Protein AF-A0A2H1WLI5-F1 (afdb_monomer_lite)

InterPro domains:
  IPR004911 Gamma interferon inducible lysosomal thiol reductase GILT [PF03227] (2-67)
  IPR004911 Gamma interferon inducible lysosomal thiol reductase GILT [PTHR13234] (1-67)

Foldseek 3Di:
DEEEDEAWQPDPVRVCCVPPPVVVVCVVPPPNYHYHYQHQHPKDWDQDPNDIDIADPVGDVRVVRRD

Secondary structure (DSSP, 8-state):
-EEEEEE-SS-HHHHHHIIIIIHHHHHHTTTT-EEEEEETTT-EEEEETTEEEEE-TT-HHHHHHH-

Sequence (67 aa):
VKIAVYYESLCPDSKRFITTQLAPVWRDFRGVVKVKMVPYGKSTHDKVNGKWQFQCHHGPDECYGNK

Radius of gyration: 14.22 Å; chains: 1; bounding box: 32×21×39 Å

pLDDT: mean 97.0, std 2.03, range [87.81, 98.75]

Structure (mmCIF, N/CA/C/O backbone):
data_AF-A0A2H1WLI5-F1
#
_entry.id   AF-A0A2H1WLI5-F1
#
loop_
_atom_site.group_PDB
_atom_site.id
_atom_site.type_symbol
_atom_site.label_atom_id
_atom_site.label_alt_id
_atom_site.label_comp_id
_atom_site.label_asym_id
_a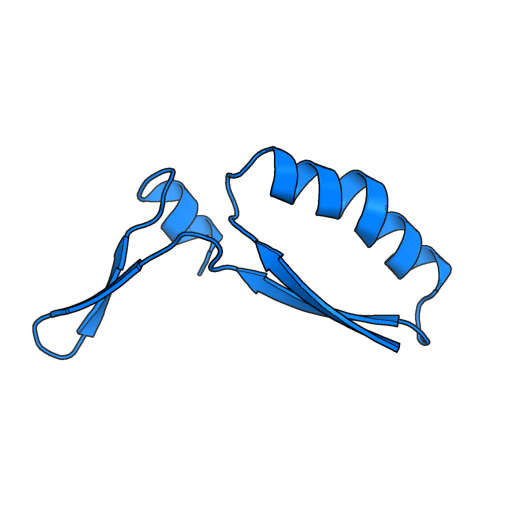tom_site.label_entity_id
_atom_site.label_seq_id
_atom_site.pdbx_PDB_ins_code
_atom_site.Cartn_x
_atom_site.Cartn_y
_atom_site.Cartn_z
_atom_site.occupancy
_atom_site.B_iso_or_equiv
_atom_site.auth_seq_id
_atom_site.auth_comp_id
_atom_site.auth_asym_id
_atom_site.auth_atom_id
_atom_site.pdbx_PDB_model_num
ATOM 1 N N . VAL A 1 1 ? -20.299 -5.043 4.588 1.00 93.69 1 VAL A N 1
ATOM 2 C CA . VAL A 1 1 ? -19.655 -4.016 3.729 1.00 93.69 1 VAL A CA 1
ATOM 3 C C . VAL A 1 1 ? -18.366 -4.576 3.140 1.00 93.69 1 VAL A C 1
ATOM 5 O O . VAL A 1 1 ? -17.682 -5.327 3.829 1.00 93.69 1 VAL A O 1
ATOM 8 N N . LYS A 1 2 ? -18.053 -4.280 1.873 1.00 96.62 2 LYS A N 1
ATOM 9 C CA . LYS A 1 2 ? -16.808 -4.712 1.214 1.00 96.62 2 LYS A CA 1
ATOM 10 C C . LYS A 1 2 ? -15.958 -3.484 0.896 1.00 96.62 2 LYS A C 1
ATOM 12 O O . LYS A 1 2 ? -16.483 -2.534 0.330 1.00 96.62 2 LYS A O 1
ATOM 17 N N . ILE A 1 3 ? -14.678 -3.523 1.250 1.00 96.62 3 ILE A N 1
ATOM 18 C CA . ILE A 1 3 ? -13.710 -2.449 0.999 1.00 96.62 3 ILE A CA 1
ATOM 19 C C . ILE A 1 3 ? -12.522 -3.065 0.264 1.00 96.62 3 ILE A C 1
ATOM 21 O O . ILE A 1 3 ? -12.001 -4.090 0.699 1.00 96.62 3 ILE A O 1
ATOM 25 N N . ALA A 1 4 ? -12.101 -2.460 -0.842 1.00 97.88 4 ALA A N 1
ATOM 26 C CA . ALA A 1 4 ? -10.855 -2.804 -1.517 1.00 97.88 4 ALA A CA 1
ATOM 27 C C . ALA A 1 4 ? -9.870 -1.648 -1.344 1.00 97.88 4 ALA A C 1
ATOM 29 O O . ALA A 1 4 ? -10.227 -0.500 -1.600 1.00 97.88 4 ALA A O 1
ATOM 30 N N . VAL A 1 5 ? -8.655 -1.950 -0.899 1.00 98.12 5 VAL A N 1
ATOM 31 C CA . VAL A 1 5 ? -7.617 -0.952 -0.631 1.00 98.12 5 VAL A CA 1
ATOM 32 C C . VAL A 1 5 ? -6.467 -1.191 -1.590 1.00 98.12 5 VAL A C 1
ATOM 34 O O . VAL A 1 5 ? -5.780 -2.206 -1.492 1.00 98.12 5 VAL A O 1
ATOM 37 N N . TYR A 1 6 ? -6.285 -0.254 -2.515 1.00 98.19 6 TYR A N 1
ATOM 38 C CA . TYR A 1 6 ? -5.157 -0.221 -3.437 1.00 98.19 6 TYR A CA 1
ATOM 39 C C . TYR A 1 6 ? -4.072 0.651 -2.818 1.00 98.19 6 TYR A C 1
ATOM 41 O O . TYR A 1 6 ? -4.327 1.813 -2.509 1.00 98.19 6 TYR A O 1
ATOM 49 N N . TYR A 1 7 ? -2.895 0.081 -2.586 1.00 98.50 7 TYR A N 1
ATOM 50 C CA . TYR A 1 7 ? -1.838 0.740 -1.822 1.00 98.50 7 TYR A CA 1
ATOM 51 C C . TYR A 1 7 ? -0.450 0.370 -2.348 1.00 98.50 7 TYR A C 1
ATOM 53 O O . TYR A 1 7 ? -0.309 -0.574 -3.128 1.00 98.50 7 TYR A O 1
ATOM 61 N N . GLU A 1 8 ? 0.561 1.117 -1.911 1.00 98.50 8 GLU A N 1
ATOM 62 C CA . GLU A 1 8 ? 1.972 0.816 -2.166 1.00 98.50 8 GLU A CA 1
ATOM 63 C C . GLU A 1 8 ? 2.653 0.465 -0.835 1.00 98.50 8 GLU A C 1
ATOM 65 O O . GLU A 1 8 ? 2.429 1.137 0.179 1.00 98.50 8 GLU A O 1
ATOM 70 N N . SER A 1 9 ? 3.471 -0.588 -0.817 1.00 98.12 9 SER A N 1
ATOM 71 C CA . SER A 1 9 ? 4.075 -1.116 0.411 1.00 98.12 9 SER A CA 1
ATOM 72 C C . SER A 1 9 ? 5.026 -0.134 1.099 1.00 98.12 9 SER A C 1
ATOM 74 O O . SER A 1 9 ? 5.133 -0.178 2.328 1.00 98.12 9 SER A O 1
ATOM 76 N N . LEU A 1 10 ? 5.676 0.779 0.360 1.00 98.25 10 LEU A N 1
ATOM 77 C CA . LEU A 1 10 ? 6.590 1.777 0.927 1.00 98.25 10 LEU A CA 1
ATOM 78 C C . LEU A 1 10 ? 5.995 3.180 1.065 1.00 98.25 10 LEU A C 1
ATOM 80 O O . LEU A 1 10 ? 6.530 3.954 1.862 1.00 98.25 10 LEU A O 1
ATOM 84 N N . CYS A 1 11 ? 4.859 3.476 0.428 1.00 98.56 11 CYS A N 1
ATOM 85 C CA . CYS A 1 11 ? 4.186 4.771 0.541 1.00 98.56 11 CYS A CA 1
ATOM 86 C C . CYS A 1 11 ? 3.804 5.103 2.007 1.00 98.56 11 CYS A C 1
ATOM 88 O O . CYS A 1 11 ? 3.013 4.375 2.624 1.00 98.56 11 CYS A O 1
ATOM 90 N N . PRO A 1 12 ? 4.301 6.219 2.581 1.00 98.38 12 PRO A N 1
ATOM 91 C CA . PRO A 1 12 ? 4.009 6.602 3.965 1.00 98.38 12 PRO A CA 1
ATOM 92 C C . PRO A 1 12 ? 2.516 6.804 4.251 1.00 98.38 12 PRO A C 1
ATOM 94 O O . PRO A 1 12 ? 2.029 6.396 5.306 1.00 98.38 12 PRO A O 1
ATOM 97 N N . ASP A 1 13 ? 1.772 7.387 3.310 1.00 98.50 13 ASP A N 1
ATOM 98 C CA . ASP A 1 13 ? 0.335 7.629 3.475 1.00 98.50 13 ASP A CA 1
ATOM 99 C C . ASP A 1 13 ? -0.474 6.330 3.416 1.00 98.50 13 ASP A C 1
ATOM 101 O O . ASP A 1 13 ? -1.393 6.147 4.216 1.00 98.50 13 ASP A O 1
ATOM 105 N N . SER A 1 14 ? -0.084 5.394 2.541 1.00 98.50 14 SER A N 1
ATOM 106 C CA . SER A 1 14 ? -0.655 4.041 2.498 1.00 98.50 14 SER A CA 1
ATOM 107 C C . SER A 1 14 ? -0.483 3.336 3.843 1.00 98.50 14 SER A C 1
ATOM 109 O O . SER A 1 14 ? -1.456 2.852 4.424 1.00 98.50 14 SER A O 1
ATOM 111 N N . LYS A 1 15 ? 0.743 3.342 4.384 1.00 98.44 15 LYS A N 1
ATOM 112 C CA . LYS A 1 15 ? 1.042 2.777 5.706 1.00 98.44 15 LYS A CA 1
ATOM 113 C C . LYS A 1 15 ? 0.195 3.436 6.787 1.00 98.44 15 LYS A C 1
ATOM 115 O O . LYS A 1 15 ? -0.447 2.725 7.555 1.00 98.44 15 LYS A O 1
ATOM 120 N N . ARG A 1 1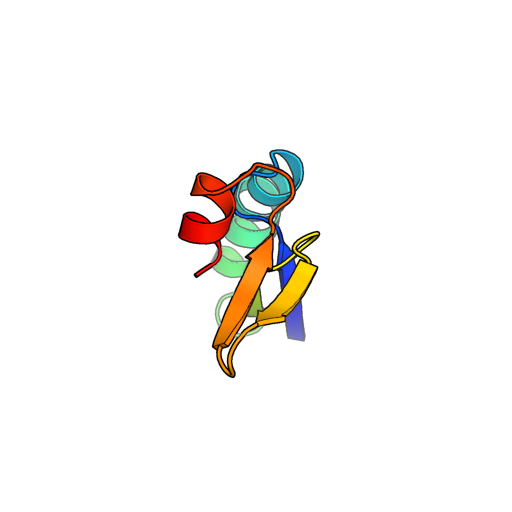6 ? 0.147 4.775 6.820 1.00 98.75 16 ARG A N 1
ATOM 121 C CA . ARG A 1 16 ? -0.625 5.533 7.816 1.00 98.75 16 ARG A CA 1
ATOM 122 C C . ARG A 1 16 ? -2.110 5.192 7.749 1.00 98.75 16 ARG A C 1
ATOM 124 O O . ARG A 1 16 ? -2.695 4.905 8.789 1.00 98.75 16 ARG A O 1
ATOM 131 N N . PHE A 1 17 ? -2.722 5.185 6.567 1.00 98.62 17 PHE A N 1
ATOM 132 C CA . PHE A 1 17 ? -4.132 4.815 6.409 1.00 98.62 17 PHE A CA 1
ATOM 133 C C . PHE A 1 17 ? -4.402 3.399 6.931 1.00 98.62 17 PHE A C 1
ATOM 135 O O . PHE A 1 17 ? -5.318 3.194 7.731 1.00 98.62 17 PHE A O 1
ATOM 142 N N . ILE A 1 18 ? -3.574 2.431 6.531 1.00 98.38 18 ILE A N 1
ATOM 143 C CA . ILE A 1 18 ? -3.754 1.028 6.909 1.00 98.38 18 ILE A CA 1
ATOM 144 C C . ILE A 1 18 ? -3.634 0.850 8.424 1.00 98.38 18 ILE A C 1
ATOM 146 O O . ILE A 1 18 ? -4.497 0.218 9.031 1.00 98.38 18 ILE A O 1
ATOM 150 N N . THR A 1 19 ? -2.599 1.410 9.049 1.00 98.25 19 THR A N 1
ATOM 151 C CA . THR A 1 19 ? -2.313 1.165 10.469 1.00 98.25 19 THR A CA 1
ATOM 152 C C . THR A 1 19 ? -3.185 1.989 11.407 1.00 98.25 19 THR A C 1
ATOM 154 O O . THR A 1 19 ? -3.602 1.477 12.443 1.00 98.25 19 THR A O 1
ATOM 157 N N . THR A 1 20 ? -3.480 3.243 11.060 1.00 98.50 20 THR A N 1
ATOM 158 C CA . THR A 1 20 ? -4.148 4.179 11.982 1.00 98.50 20 THR A CA 1
ATOM 159 C C . THR A 1 20 ? -5.654 4.280 11.778 1.00 98.50 20 THR A C 1
ATOM 161 O O . THR A 1 20 ? -6.357 4.652 12.712 1.00 98.50 20 THR A O 1
ATOM 164 N N . GLN A 1 21 ? -6.167 3.938 10.591 1.00 97.75 21 GLN A N 1
ATOM 165 C CA . GLN A 1 21 ? -7.593 4.076 10.273 1.00 97.75 21 GLN A CA 1
ATOM 166 C C . GLN A 1 21 ? -8.23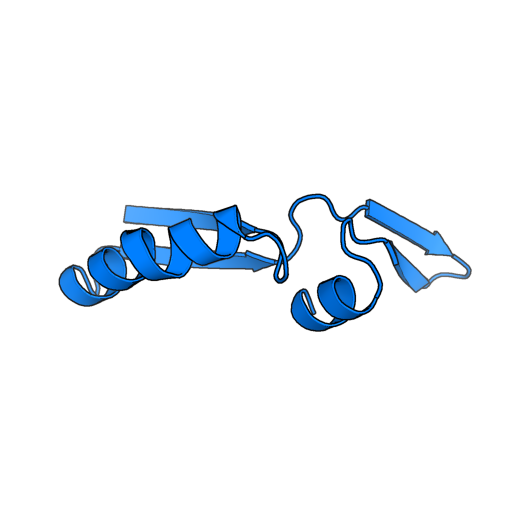1 2.723 9.961 1.00 97.75 21 GLN A C 1
ATOM 168 O O . GLN A 1 21 ? -9.194 2.323 10.612 1.00 97.75 21 GLN A O 1
ATOM 173 N N . LEU A 1 22 ? -7.681 1.979 9.000 1.00 97.69 22 LEU A N 1
ATOM 174 C CA . LEU A 1 22 ? -8.306 0.742 8.533 1.00 97.69 22 LEU A CA 1
ATOM 175 C C . LEU A 1 22 ? -8.198 -0.401 9.545 1.00 97.69 22 LEU A C 1
ATOM 177 O O . LEU A 1 22 ? -9.191 -1.080 9.796 1.00 97.69 22 LEU A O 1
ATOM 181 N N . ALA A 1 23 ? -7.013 -0.640 10.112 1.00 97.44 23 ALA A N 1
ATOM 182 C CA . ALA A 1 23 ? -6.790 -1.760 11.023 1.00 97.44 23 ALA A CA 1
ATOM 183 C C . ALA A 1 23 ? -7.658 -1.686 12.298 1.00 97.44 23 ALA A C 1
ATOM 185 O O . ALA A 1 23 ? -8.265 -2.709 12.631 1.00 97.44 23 ALA A O 1
ATOM 186 N N . PRO A 1 24 ? -7.810 -0.526 12.975 1.00 97.75 24 PRO A N 1
ATOM 187 C CA . PRO A 1 24 ? -8.745 -0.393 14.093 1.00 97.75 24 PRO A CA 1
ATOM 188 C C . PRO A 1 24 ? -10.195 -0.681 13.686 1.00 97.75 24 PRO A C 1
ATOM 190 O O . PRO A 1 24 ? -10.850 -1.508 14.314 1.00 97.75 24 PRO A O 1
ATOM 193 N N . VAL A 1 25 ? -10.672 -0.096 12.580 1.00 96.62 25 VAL A N 1
ATOM 194 C CA . VAL A 1 25 ? -12.044 -0.321 12.088 1.00 96.62 25 VAL A CA 1
ATOM 195 C C . VAL A 1 25 ? -12.274 -1.793 11.753 1.00 96.62 25 VAL A C 1
ATOM 197 O O . VAL A 1 25 ? -13.288 -2.373 12.135 1.00 96.62 25 VAL A O 1
ATOM 200 N N . TRP A 1 26 ? -11.332 -2.436 11.065 1.00 96.94 26 TRP A N 1
ATOM 201 C CA . TRP A 1 26 ? -11.462 -3.853 10.751 1.00 96.94 26 TRP A CA 1
ATOM 202 C C . TRP A 1 26 ? -11.497 -4.711 12.016 1.00 96.94 26 TRP A C 1
ATOM 204 O O . TRP A 1 26 ? -12.304 -5.634 12.087 1.00 96.94 26 TRP A O 1
ATOM 214 N N . ARG A 1 27 ? -10.663 -4.394 13.017 1.00 95.94 27 ARG A N 1
ATOM 215 C CA . ARG A 1 27 ? -10.605 -5.097 14.305 1.00 95.94 27 ARG A CA 1
ATOM 216 C C . ARG A 1 27 ? -11.914 -4.979 15.085 1.00 95.94 27 ARG A C 1
ATOM 218 O O . ARG A 1 27 ? -12.343 -5.989 15.650 1.00 95.94 27 ARG A O 1
ATOM 225 N N . ASP A 1 28 ? -12.503 -3.789 15.117 1.00 97.19 28 ASP A N 1
ATOM 226 C CA . ASP A 1 28 ? -13.686 -3.471 15.921 1.00 97.19 2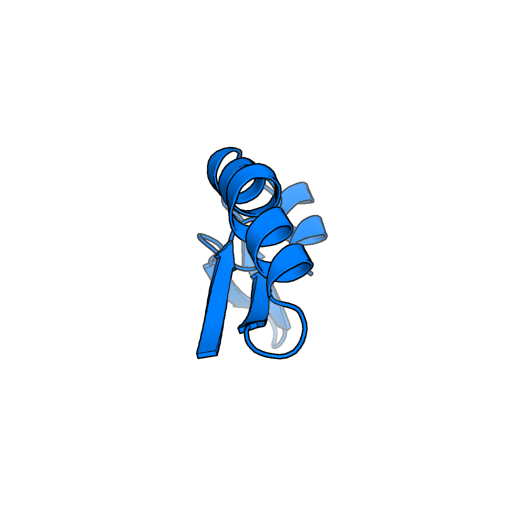8 ASP A CA 1
ATOM 227 C C . ASP A 1 28 ? -14.984 -3.964 15.244 1.00 97.19 28 ASP A C 1
ATOM 229 O O . ASP A 1 28 ? -15.928 -4.355 15.923 1.00 97.19 28 ASP A O 1
ATOM 233 N N . PHE A 1 29 ? -15.006 -4.055 13.906 1.00 95.88 29 PHE A N 1
ATOM 234 C CA . PHE A 1 29 ? -16.157 -4.515 13.110 1.00 95.88 29 PHE A CA 1
ATOM 235 C C . PHE A 1 29 ? -15.904 -5.849 12.382 1.00 95.88 29 PHE A C 1
ATOM 237 O O . PHE A 1 29 ? -16.412 -6.086 11.270 1.00 95.88 29 PHE A O 1
ATOM 244 N N . ARG A 1 30 ? -15.112 -6.738 13.001 1.00 87.81 30 ARG A N 1
ATOM 245 C CA . ARG A 1 30 ? -14.817 -8.078 12.466 1.00 87.81 30 ARG A CA 1
ATOM 246 C C . ARG A 1 30 ? -16.118 -8.821 12.136 1.00 87.81 30 ARG A C 1
ATOM 248 O O . ARG A 1 30 ? -17.030 -8.897 12.947 1.00 87.81 30 ARG A O 1
ATOM 255 N N . GLY A 1 31 ? -16.206 -9.358 10.917 1.00 90.19 31 GLY A N 1
ATOM 256 C CA . GLY A 1 31 ? -17.374 -10.101 10.416 1.00 90.19 31 GLY A CA 1
ATOM 257 C C . GLY A 1 31 ? -18.349 -9.278 9.565 1.00 90.19 31 GLY A C 1
ATOM 258 O O . GLY A 1 31 ? -18.974 -9.830 8.659 1.00 90.19 31 GLY A O 1
ATOM 259 N N . VAL A 1 32 ? -18.414 -7.956 9.759 1.00 96.44 32 VAL A N 1
ATOM 260 C CA . VAL A 1 32 ? -19.279 -7.059 8.965 1.00 96.44 32 VAL A CA 1
ATOM 261 C C . VAL A 1 32 ? -18.490 -6.365 7.855 1.00 96.44 32 VAL A C 1
ATOM 263 O O . VAL A 1 32 ? -19.001 -6.179 6.742 1.00 96.44 32 VAL A O 1
ATOM 266 N N . VAL A 1 33 ? -17.230 -6.014 8.126 1.00 96.19 33 VAL A N 1
ATOM 267 C CA . VAL A 1 33 ? -16.321 -5.387 7.159 1.00 96.19 33 VAL A CA 1
ATOM 268 C C . VAL A 1 33 ? -15.405 -6.446 6.546 1.00 96.19 33 VAL A C 1
ATOM 270 O O . VAL A 1 33 ? -14.580 -7.057 7.223 1.00 96.19 33 VAL A O 1
ATOM 273 N N . LYS A 1 34 ? -15.540 -6.661 5.235 1.00 96.69 34 LYS A N 1
ATOM 274 C CA . LYS A 1 34 ? -14.657 -7.529 4.445 1.00 96.69 34 LYS A CA 1
ATOM 275 C C . LYS A 1 34 ? -13.669 -6.657 3.678 1.00 96.69 34 LYS A C 1
ATOM 277 O O . LYS A 1 34 ? -14.079 -5.925 2.777 1.00 96.69 34 LYS A O 1
ATOM 282 N N . VAL A 1 35 ? -12.393 -6.736 4.041 1.00 96.88 35 VAL A N 1
ATOM 283 C CA . VAL A 1 35 ? -11.317 -5.952 3.424 1.00 96.88 35 VAL A CA 1
ATOM 284 C C . VAL A 1 35 ? -10.554 -6.823 2.430 1.00 96.88 35 VAL A C 1
ATOM 286 O O . VAL A 1 35 ? -10.153 -7.936 2.760 1.00 96.88 35 VAL A O 1
ATOM 289 N N . LYS A 1 36 ? -10.349 -6.308 1.217 1.00 97.69 36 LYS A N 1
ATOM 290 C CA . LYS A 1 36 ? -9.419 -6.848 0.224 1.00 97.69 36 LYS A CA 1
ATOM 291 C C . LYS A 1 36 ? -8.234 -5.895 0.104 1.00 97.69 36 LYS A C 1
ATOM 293 O O . LYS A 1 36 ? -8.410 -4.751 -0.307 1.00 97.69 36 LYS A O 1
ATOM 298 N N . MET A 1 37 ? -7.044 -6.380 0.430 1.00 98.00 37 MET A N 1
ATOM 299 C CA . MET A 1 37 ? -5.797 -5.642 0.234 1.00 98.00 37 MET A CA 1
ATOM 300 C C . MET A 1 37 ? -5.286 -5.905 -1.186 1.00 98.00 37 MET A C 1
ATOM 302 O O . MET A 1 37 ? -5.230 -7.060 -1.608 1.00 98.00 37 MET A O 1
ATOM 306 N N . VAL A 1 38 ? -4.965 -4.851 -1.935 1.00 98.25 38 VAL A N 1
ATOM 307 C CA . VAL A 1 38 ? -4.441 -4.932 -3.306 1.00 98.25 38 VAL A CA 1
ATOM 308 C C . VAL A 1 38 ? -3.136 -4.130 -3.388 1.00 98.25 38 VAL A C 1
ATOM 310 O O . VAL A 1 38 ? -3.172 -2.922 -3.636 1.00 98.25 38 VAL A O 1
ATOM 313 N N . PRO A 1 39 ? -1.983 -4.772 -3.141 1.00 97.38 39 PRO A N 1
ATOM 314 C CA . PRO A 1 39 ? -0.689 -4.115 -3.251 1.00 97.38 39 PRO A CA 1
ATOM 315 C C . PRO A 1 39 ? -0.325 -3.909 -4.726 1.00 97.38 39 PRO A C 1
ATOM 317 O O . PRO A 1 39 ? -0.034 -4.853 -5.454 1.00 97.38 39 PRO A O 1
ATOM 320 N N . TYR A 1 40 ? -0.405 -2.667 -5.191 1.00 97.62 40 TYR A N 1
ATOM 321 C CA . TYR A 1 40 ? -0.045 -2.282 -6.557 1.00 97.62 40 TYR A CA 1
ATOM 322 C C . TYR A 1 40 ? 0.182 -0.770 -6.614 1.00 97.62 40 TYR A C 1
ATOM 324 O O . TYR A 1 40 ? 1.268 -0.310 -6.958 1.00 97.62 40 TYR A O 1
ATOM 332 N N . GLY A 1 41 ? -0.833 0.004 -6.213 1.00 96.31 41 GLY A N 1
ATOM 333 C CA . GLY A 1 41 ? -0.771 1.462 -6.127 1.00 96.31 41 GLY A CA 1
ATOM 334 C C . GLY A 1 41 ? -0.304 2.109 -7.432 1.00 96.31 41 GLY A C 1
ATOM 335 O O . GLY A 1 41 ? -0.923 1.903 -8.473 1.00 96.31 41 GLY A O 1
ATOM 336 N N . LYS A 1 42 ? 0.787 2.876 -7.376 1.00 97.62 42 LYS A N 1
ATOM 337 C CA . LYS A 1 42 ? 1.392 3.556 -8.534 1.00 97.62 42 LYS A CA 1
ATOM 338 C C . LYS A 1 42 ? 2.374 2.694 -9.329 1.00 97.62 42 LYS A C 1
ATOM 340 O O . LYS A 1 42 ? 3.116 3.224 -10.153 1.00 97.62 42 LYS A O 1
ATOM 345 N N . SER A 1 43 ? 2.405 1.385 -9.089 1.00 97.50 43 SER A N 1
ATOM 346 C CA . SER A 1 43 ? 3.214 0.490 -9.911 1.00 97.50 43 SER A CA 1
ATOM 347 C C . SER A 1 43 ? 2.743 0.532 -11.368 1.00 97.50 43 SER A C 1
ATOM 349 O O . SER A 1 43 ? 1.561 0.712 -11.668 1.00 97.50 43 SER A O 1
ATOM 351 N N . THR A 1 44 ? 3.671 0.333 -12.286 1.00 97.56 44 THR A N 1
ATOM 352 C CA . THR A 1 44 ? 3.415 0.096 -13.709 1.00 97.56 44 THR A CA 1
ATOM 353 C C . THR A 1 44 ? 3.972 -1.271 -14.082 1.00 97.56 44 THR A C 1
ATOM 355 O O . THR A 1 44 ? 4.748 -1.863 -13.322 1.00 97.56 44 THR A O 1
ATOM 358 N N . HIS A 1 45 ? 3.519 -1.827 -15.202 1.00 96.38 45 HIS A N 1
ATOM 359 C CA . HIS A 1 45 ? 3.993 -3.125 -15.652 1.00 96.38 45 HIS A CA 1
ATOM 360 C C . HIS A 1 45 ? 3.971 -3.249 -17.168 1.00 96.38 45 HIS A C 1
ATOM 362 O O . HIS A 1 45 ? 3.065 -2.750 -17.830 1.00 96.38 45 HIS A O 1
ATOM 368 N N . ASP A 1 46 ? 4.931 -4.010 -17.679 1.00 97.38 46 ASP A N 1
ATOM 369 C CA . ASP A 1 46 ? 5.074 -4.330 -19.092 1.00 97.38 46 ASP A CA 1
ATOM 370 C C . ASP A 1 46 ?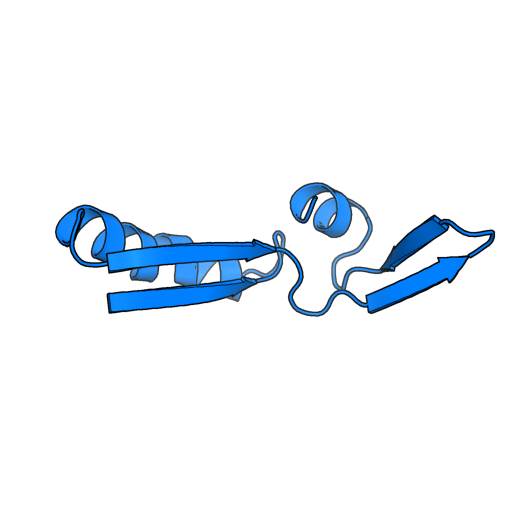 5.344 -5.819 -19.277 1.00 97.38 46 ASP A C 1
ATOM 372 O O . ASP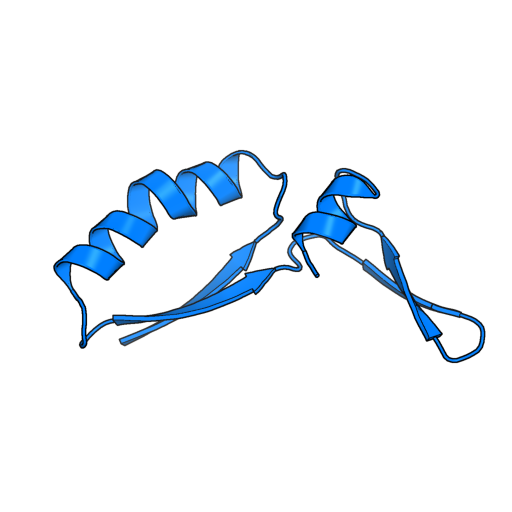 A 1 46 ? 5.859 -6.509 -18.389 1.00 97.38 46 ASP A O 1
ATOM 376 N N . LYS A 1 47 ? 5.011 -6.331 -20.462 1.00 97.38 47 LYS A N 1
ATOM 377 C CA . LYS A 1 47 ? 5.316 -7.709 -20.841 1.00 97.38 47 LYS A CA 1
ATOM 378 C C . LYS A 1 47 ? 6.598 -7.741 -21.666 1.00 97.38 47 LYS A C 1
ATOM 380 O O . LYS A 1 47 ? 6.593 -7.401 -22.844 1.00 97.38 47 LYS A O 1
ATOM 385 N N . VAL A 1 48 ? 7.686 -8.207 -21.059 1.00 96.62 48 VAL A N 1
ATOM 386 C CA . VAL A 1 48 ? 9.009 -8.310 -21.690 1.00 96.62 48 VAL A CA 1
ATOM 387 C C . VAL A 1 48 ? 9.383 -9.784 -21.800 1.00 96.62 48 VAL A C 1
ATOM 389 O O . VAL A 1 48 ? 9.410 -10.502 -20.799 1.00 96.62 48 VAL A O 1
ATOM 392 N N . ASN A 1 49 ? 9.648 -10.264 -23.019 1.00 96.38 49 ASN A N 1
ATOM 393 C CA . ASN A 1 49 ? 9.978 -11.671 -23.296 1.00 96.38 49 ASN A CA 1
ATOM 394 C C . ASN A 1 49 ? 8.956 -12.661 -22.702 1.00 96.38 49 ASN A C 1
ATOM 396 O O . ASN A 1 49 ? 9.307 -13.678 -22.106 1.00 96.38 49 ASN A O 1
ATOM 400 N N . GLY A 1 50 ? 7.667 -12.320 -22.803 1.00 96.31 50 GLY A N 1
ATOM 401 C CA . GLY A 1 50 ? 6.568 -13.144 -22.295 1.00 96.31 50 GLY A CA 1
ATOM 402 C C . GLY A 1 50 ? 6.339 -13.076 -20.781 1.00 96.31 50 GLY A C 1
ATOM 403 O O . GLY A 1 50 ? 5.346 -13.633 -20.313 1.00 96.31 50 GLY A O 1
ATOM 404 N N . LYS A 1 51 ? 7.188 -12.374 -20.021 1.00 96.06 51 LYS A N 1
ATOM 405 C CA . LYS A 1 51 ? 7.083 -12.235 -18.562 1.00 96.06 51 LYS A CA 1
ATOM 406 C C . LYS A 1 51 ? 6.618 -10.835 -18.177 1.00 96.06 51 LYS A C 1
ATOM 408 O O . LYS A 1 51 ? 7.027 -9.854 -18.792 1.00 96.06 51 LYS A O 1
ATOM 413 N N . TRP A 1 52 ? 5.789 -10.749 -17.140 1.00 94.88 52 TRP A N 1
ATOM 414 C CA . TRP A 1 52 ? 5.442 -9.468 -16.532 1.00 94.88 52 TRP A CA 1
ATOM 415 C C . TRP A 1 52 ? 6.637 -8.919 -15.756 1.00 94.88 52 TRP A C 1
ATOM 417 O O . TRP A 1 52 ? 7.197 -9.608 -14.901 1.00 94.88 52 TRP A O 1
ATOM 427 N N . GLN A 1 53 ? 7.014 -7.684 -16.059 1.00 95.69 53 GLN A N 1
ATOM 428 C CA . GLN A 1 53 ? 7.963 -6.898 -15.284 1.00 95.69 53 GLN A CA 1
ATOM 429 C C . GLN A 1 53 ? 7.228 -5.718 -14.669 1.00 95.69 53 GLN A C 1
ATOM 431 O O . GLN A 1 53 ? 6.404 -5.098 -15.333 1.00 95.69 53 GLN A O 1
ATOM 436 N N . PHE A 1 54 ? 7.529 -5.426 -13.408 1.00 96.69 54 PHE A N 1
ATOM 437 C CA . PHE A 1 54 ? 6.881 -4.367 -12.645 1.00 96.69 54 PHE A CA 1
ATOM 438 C C . PHE A 1 54 ? 7.898 -3.286 -12.304 1.00 96.69 54 PHE A C 1
ATOM 440 O O . PHE A 1 54 ? 9.037 -3.596 -11.950 1.00 96.69 54 PHE A O 1
ATOM 447 N N . GLN A 1 55 ? 7.467 -2.033 -12.379 1.00 97.75 55 GLN A N 1
ATOM 448 C CA . GLN A 1 55 ? 8.219 -0.865 -11.935 1.00 97.75 55 GLN A CA 1
ATOM 449 C C . GLN A 1 55 ? 7.387 -0.153 -10.869 1.00 97.75 55 GLN A C 1
ATOM 451 O O . GLN A 1 55 ? 6.236 0.207 -11.112 1.00 97.75 55 GLN A O 1
ATOM 456 N N . CYS A 1 56 ? 7.959 0.023 -9.683 1.00 98.12 56 CYS A N 1
ATOM 457 C CA . CYS A 1 56 ? 7.284 0.628 -8.537 1.00 98.12 56 CYS A CA 1
ATOM 458 C C . CYS A 1 56 ? 7.850 2.018 -8.258 1.00 98.12 56 CYS A C 1
ATOM 460 O O . CYS A 1 56 ? 9.004 2.307 -8.579 1.00 98.12 56 CYS A O 1
ATOM 462 N N . HIS A 1 57 ? 7.037 2.876 -7.653 1.00 98.06 57 HIS A N 1
ATOM 463 C CA . HIS A 1 57 ? 7.355 4.283 -7.441 1.00 98.06 57 HIS A CA 1
ATOM 464 C C . HIS A 1 57 ? 8.535 4.471 -6.474 1.00 98.06 57 HIS A C 1
ATOM 466 O O . HIS A 1 57 ? 9.391 5.318 -6.717 1.00 98.06 57 HIS A O 1
ATOM 472 N N . HIS A 1 58 ? 8.640 3.629 -5.442 1.00 97.81 58 HIS A N 1
ATOM 473 C CA . HIS A 1 58 ? 9.746 3.638 -4.476 1.00 97.81 58 HIS A CA 1
ATOM 474 C C . HIS A 1 58 ? 10.795 2.540 -4.750 1.00 97.81 58 HIS A C 1
ATOM 476 O O . HIS A 1 58 ? 11.512 2.114 -3.845 1.00 97.81 58 HIS A O 1
ATOM 482 N N . GLY A 1 59 ? 10.904 2.075 -6.000 1.00 97.69 59 GLY A N 1
ATOM 483 C CA . GLY A 1 59 ? 11.969 1.171 -6.440 1.00 97.69 59 GLY A CA 1
ATOM 484 C C . GLY A 1 59 ? 11.754 -0.321 -6.125 1.00 97.69 59 GLY A C 1
ATOM 485 O O . GLY A 1 59 ? 10.641 -0.751 -5.806 1.00 97.69 59 GLY A O 1
ATOM 486 N N . PRO A 1 60 ? 12.812 -1.148 -6.260 1.00 97.56 60 PRO A N 1
ATOM 487 C CA . PRO A 1 60 ? 12.707 -2.608 -6.191 1.00 97.56 60 PRO A CA 1
ATOM 488 C C . PRO A 1 60 ? 12.202 -3.154 -4.853 1.00 97.56 60 PRO A C 1
ATOM 490 O O . PRO A 1 60 ? 11.472 -4.144 -4.851 1.00 97.56 60 PRO A O 1
ATOM 493 N N . ASP A 1 61 ? 12.534 -2.502 -3.738 1.00 98.19 61 ASP A N 1
ATOM 494 C CA . ASP A 1 61 ? 12.096 -2.929 -2.403 1.00 98.19 61 ASP A CA 1
ATOM 495 C C . ASP A 1 61 ? 10.581 -2.778 -2.231 1.00 98.19 61 ASP A C 1
ATOM 497 O O . ASP A 1 61 ? 9.928 -3.636 -1.638 1.00 98.19 61 ASP A O 1
ATOM 501 N N . GLU A 1 62 ? 9.987 -1.736 -2.820 1.00 98.50 62 GLU A N 1
ATOM 502 C CA . GLU A 1 62 ? 8.532 -1.606 -2.864 1.00 98.50 62 GLU A CA 1
ATOM 503 C C . GLU A 1 62 ? 7.896 -2.680 -3.736 1.00 98.50 62 GLU A C 1
ATOM 505 O O . GLU A 1 62 ? 6.883 -3.259 -3.348 1.00 98.50 62 GLU A O 1
ATOM 510 N N . CYS A 1 63 ? 8.497 -2.980 -4.890 1.00 97.56 63 CYS A N 1
ATOM 511 C CA . CYS A 1 63 ? 8.039 -4.077 -5.736 1.00 97.56 63 CYS A CA 1
ATOM 512 C C . CYS A 1 63 ? 8.136 -5.426 -5.025 1.00 97.56 63 CYS A C 1
ATOM 514 O O . CYS A 1 63 ? 7.270 -6.272 -5.228 1.00 97.56 63 CYS A O 1
ATOM 516 N N . TYR A 1 64 ? 9.160 -5.642 -4.199 1.00 97.06 64 TYR A N 1
ATOM 517 C CA . TYR A 1 64 ? 9.249 -6.824 -3.349 1.00 97.06 64 TYR A CA 1
ATOM 518 C C . TYR A 1 64 ? 8.125 -6.838 -2.308 1.00 97.06 64 TYR A C 1
ATOM 520 O O . TYR A 1 64 ? 7.444 -7.847 -2.181 1.00 97.06 64 TYR A O 1
ATOM 528 N N . GLY A 1 65 ? 7.867 -5.712 -1.636 1.00 96.75 65 GLY A N 1
ATOM 529 C CA . GLY A 1 65 ? 6.773 -5.594 -0.667 1.00 96.75 65 GLY A CA 1
ATOM 530 C C . GLY A 1 65 ? 5.364 -5.605 -1.276 1.00 96.75 65 GLY A C 1
ATOM 531 O O . GLY A 1 65 ? 4.399 -5.792 -0.539 1.00 96.75 65 GLY A O 1
ATOM 532 N N . ASN A 1 66 ? 5.228 -5.386 -2.589 1.00 96.94 66 ASN A N 1
ATOM 533 C CA . ASN A 1 66 ? 3.951 -5.453 -3.300 1.00 96.94 66 ASN A CA 1
ATOM 534 C C . ASN A 1 66 ? 3.614 -6.861 -3.841 1.00 96.94 66 ASN A C 1
ATOM 536 O O . ASN A 1 66 ? 2.482 -7.067 -4.277 1.00 96.94 66 ASN A O 1
ATOM 540 N N . LYS A 1 67 ? 4.575 -7.796 -3.869 1.00 88.50 67 LYS A N 1
ATOM 541 C CA . LYS A 1 67 ? 4.371 -9.193 -4.304 1.00 88.50 67 LYS A CA 1
ATOM 542 C C . LYS A 1 67 ? 3.704 -10.029 -3.217 1.00 88.50 67 LYS A C 1
ATOM 544 O O . LYS A 1 67 ? 2.911 -10.915 -3.604 1.00 88.50 67 LYS A O 1
#

Organism: Spodoptera frugiperda (NCBI:txid7108)